Protein AF-0000000066631820 (afdb_homodimer)

Structure (mmCIF, N/CA/C/O backbone):
data_AF-0000000066631820-model_v1
#
loop_
_entity.id
_entity.type
_entity.pdbx_description
1 polymer 'Structure specific recognition protein 1'
#
loop_
_atom_site.group_PDB
_atom_site.id
_atom_site.type_symbol
_atom_site.label_atom_id
_atom_site.label_alt_id
_atom_site.label_comp_id
_atom_site.label_asym_id
_atom_site.label_entity_id
_atom_site.label_seq_id
_atom_site.pdbx_PDB_ins_code
_atom_site.Cartn_x
_atom_site.Cartn_y
_atom_site.Cartn_z
_atom_site.occupancy
_atom_site.B_iso_or_equiv
_atom_site.auth_seq_id
_atom_site.auth_comp_id
_atom_site.auth_asym_id
_atom_site.auth_atom_id
_atom_site.pdbx_PDB_model_num
ATOM 1 N N . MET A 1 1 ? -23.484 13.531 -14.422 1 24.12 1 MET A N 1
ATOM 2 C CA . MET A 1 1 ? -23.312 12.125 -14.797 1 24.12 1 MET A CA 1
ATOM 3 C C . MET A 1 1 ? -22.172 11.484 -14.008 1 24.12 1 MET A C 1
ATOM 5 O O . MET A 1 1 ? -21.016 11.859 -14.172 1 24.12 1 MET A O 1
ATOM 9 N N . GLU A 1 2 ? -22.234 11.383 -12.703 1 30.52 2 GLU A N 1
ATOM 10 C CA . GLU A 1 2 ? -21.344 11.117 -11.578 1 30.52 2 GLU A CA 1
ATOM 11 C C . GLU A 1 2 ? -20.656 9.758 -11.727 1 30.52 2 GLU A C 1
ATOM 13 O O . GLU A 1 2 ? -21.312 8.75 -11.984 1 30.52 2 GLU A O 1
ATOM 18 N N . LYS A 1 3 ? -19.578 9.797 -12.453 1 30.7 3 LYS A N 1
ATOM 19 C CA . LYS A 1 3 ? -18.812 8.648 -12.953 1 30.7 3 LYS A CA 1
ATOM 20 C C . LYS A 1 3 ? -18.781 7.527 -11.922 1 30.7 3 LYS A C 1
ATOM 22 O O . LYS A 1 3 ? -18.5 7.77 -10.742 1 30.7 3 LYS A O 1
ATOM 27 N N . ASP A 1 4 ? -19.625 6.586 -11.984 1 37.72 4 ASP A N 1
ATOM 28 C CA . ASP A 1 4 ? -19.781 5.305 -11.305 1 37.72 4 ASP A CA 1
ATOM 29 C C . ASP A 1 4 ? -18.422 4.641 -11.078 1 37.72 4 ASP A C 1
ATOM 31 O O . ASP A 1 4 ? -17.906 3.941 -11.953 1 37.72 4 ASP A O 1
ATOM 35 N N . LEU A 1 5 ? -17.531 5.316 -10.758 1 36.16 5 LEU A N 1
ATOM 36 C CA . LEU A 1 5 ? -16.25 4.641 -10.516 1 36.16 5 LEU A CA 1
ATOM 37 C C . LEU A 1 5 ? -16.453 3.426 -9.609 1 36.16 5 LEU A C 1
ATOM 39 O O . LEU A 1 5 ? -16.438 3.549 -8.383 1 36.16 5 LEU A O 1
ATOM 43 N N . CYS A 1 6 ? -17.609 2.67 -9.727 1 39.41 6 CYS A N 1
ATOM 44 C CA . CYS A 1 6 ? -17.719 1.411 -9 1 39.41 6 CYS A CA 1
ATOM 45 C C . CYS A 1 6 ? -16.469 0.571 -9.164 1 39.41 6 CYS A C 1
ATOM 47 O O . CYS A 1 6 ? -16.188 0.063 -10.258 1 39.41 6 CYS A O 1
ATOM 49 N N . VAL A 1 7 ? -15.391 1.065 -8.891 1 41 7 VAL A N 1
ATOM 50 C CA . VAL A 1 7 ? -14.258 0.145 -8.953 1 41 7 VAL A CA 1
ATOM 51 C C . VAL A 1 7 ? -14.602 -1.15 -8.227 1 41 7 VAL A C 1
ATOM 53 O O . VAL A 1 7 ? -14.953 -1.129 -7.043 1 41 7 VAL A O 1
ATOM 56 N N . LYS A 1 8 ? -15.25 -2.064 -8.703 1 46.09 8 LYS A N 1
ATOM 57 C CA . LYS A 1 8 ? -15.25 -3.449 -8.234 1 46.09 8 LYS A CA 1
ATOM 58 C C . LYS A 1 8 ? -13.906 -3.82 -7.617 1 46.09 8 LYS A C 1
ATOM 60 O O . LYS A 1 8 ? -13.023 -4.332 -8.312 1 46.09 8 LYS A O 1
ATOM 65 N N . GLY A 1 9 ? -13 -3.074 -7.02 1 49.62 9 GLY A N 1
ATOM 66 C CA . GLY A 1 9 ? -11.594 -3.193 -6.672 1 49.62 9 GLY A CA 1
ATOM 67 C C . GLY A 1 9 ? -11.328 -4.254 -5.617 1 49.62 9 GLY A C 1
ATOM 68 O O . GLY A 1 9 ? -11.469 -3.998 -4.422 1 49.62 9 GLY A O 1
ATOM 69 N N . TRP A 1 10 ? -11.609 -5.516 -5.977 1 61.69 10 TRP A N 1
ATOM 70 C CA . TRP A 1 10 ? -11.18 -6.57 -5.062 1 61.69 10 TRP A CA 1
ATOM 71 C C . TRP A 1 10 ? -9.68 -6.504 -4.816 1 61.69 10 TRP A C 1
ATOM 73 O O . TRP A 1 10 ? -8.922 -6.062 -5.688 1 61.69 10 TRP A O 1
ATOM 83 N N . ASN A 1 11 ? -9.18 -6.125 -3.672 1 72.75 11 ASN A N 1
ATOM 84 C CA . ASN A 1 11 ? -7.777 -6.098 -3.252 1 72.75 11 ASN A CA 1
ATOM 85 C C . ASN A 1 11 ? -7.039 -7.359 -3.684 1 72.75 11 ASN A C 1
ATOM 87 O O . ASN A 1 11 ? -6.168 -7.852 -2.963 1 72.75 11 ASN A O 1
ATOM 91 N N . TRP A 1 12 ? -7.543 -8.086 -4.836 1 81.88 12 TRP A N 1
ATOM 92 C CA . TRP A 1 12 ? -6.836 -9.234 -5.402 1 81.88 12 TRP A CA 1
ATOM 93 C C . TRP A 1 12 ? -6.41 -8.953 -6.84 1 81.88 12 TRP A C 1
ATOM 95 O O . TRP A 1 12 ? -7.164 -8.359 -7.613 1 81.88 12 TRP A O 1
ATOM 105 N N . GLY A 1 13 ? -5.098 -9.18 -7.086 1 87.06 13 GLY A N 1
ATOM 106 C CA . GLY A 1 13 ? -4.586 -8.945 -8.43 1 87.06 13 GLY A CA 1
ATOM 107 C C . GLY A 1 13 ? -3.223 -9.562 -8.664 1 87.06 13 GLY A C 1
ATOM 108 O O . GLY A 1 13 ? -2.896 -10.602 -8.086 1 87.06 13 GLY A O 1
ATOM 109 N N . THR A 1 14 ? -2.578 -8.969 -9.68 1 88.69 14 THR A N 1
ATOM 110 C CA . THR A 1 14 ? -1.253 -9.453 -10.055 1 88.69 14 THR A CA 1
ATOM 111 C C . THR A 1 14 ? -0.202 -8.367 -9.836 1 88.69 14 THR A C 1
ATOM 113 O O . THR A 1 14 ? -0.5 -7.176 -9.945 1 88.69 14 THR A O 1
ATOM 116 N N . VAL A 1 15 ? 0.971 -8.883 -9.414 1 90.69 15 VAL A N 1
ATOM 117 C CA . VAL A 1 15 ? 2.094 -7.957 -9.266 1 90.69 15 VAL A CA 1
ATOM 118 C C . VAL A 1 15 ? 3.066 -8.148 -10.43 1 90.69 15 VAL A C 1
ATOM 120 O O . VAL A 1 15 ? 3.426 -9.273 -10.773 1 90.69 15 VAL A O 1
ATOM 123 N N . LYS A 1 16 ? 3.354 -7.098 -11.008 1 90.56 16 LYS A N 1
ATOM 124 C CA . LYS A 1 16 ? 4.32 -7.09 -12.102 1 90.56 16 LYS A CA 1
ATOM 125 C C . LYS A 1 16 ? 5.52 -6.207 -11.773 1 90.56 16 LYS A C 1
ATOM 127 O O . LYS A 1 16 ? 5.367 -5.145 -11.172 1 90.56 16 LYS A O 1
ATOM 132 N N . PHE A 1 17 ? 6.605 -6.762 -12.211 1 90.06 17 PHE A N 1
ATOM 133 C CA . PHE A 1 17 ? 7.828 -5.988 -12.039 1 90.06 17 PHE A CA 1
ATOM 134 C C . PHE A 1 17 ? 8.398 -5.566 -13.391 1 90.06 17 PHE A C 1
ATOM 136 O O . PHE A 1 17 ? 8.539 -6.387 -14.297 1 90.06 17 PHE A O 1
ATOM 143 N N . GLY A 1 18 ? 8.555 -4.332 -13.539 1 86.19 18 GLY A N 1
ATOM 144 C CA . GLY A 1 18 ? 9.195 -3.783 -14.719 1 86.19 18 GLY A CA 1
ATOM 145 C C . GLY A 1 18 ? 10.281 -2.773 -14.391 1 86.19 18 GLY A C 1
ATOM 146 O O . GLY A 1 18 ? 9.984 -1.637 -14.023 1 86.19 18 GLY A O 1
ATOM 147 N N . GLY A 1 19 ? 11.555 -3.244 -14.656 1 81.81 19 GLY A N 1
ATOM 148 C CA . GLY A 1 19 ? 12.633 -2.346 -14.258 1 81.81 19 GLY A CA 1
ATOM 149 C C . GLY A 1 19 ? 12.648 -2.057 -12.773 1 81.81 19 GLY A C 1
ATOM 150 O O . GLY A 1 19 ? 12.688 -2.979 -11.953 1 81.81 19 GLY A O 1
ATOM 151 N N . GLN A 1 20 ? 12.531 -0.727 -12.438 1 83.06 20 GLN A N 1
ATOM 152 C CA . GLN A 1 20 ? 12.555 -0.299 -11.047 1 83.06 20 GLN A CA 1
ATOM 153 C C . GLN A 1 20 ? 11.148 0.049 -10.547 1 83.06 20 GLN A C 1
ATOM 155 O O . GLN A 1 20 ? 10.969 1.024 -9.82 1 83.06 20 GLN A O 1
ATOM 160 N N . LEU A 1 21 ? 10.148 -0.728 -11.148 1 84.62 21 LEU A N 1
ATOM 161 C CA . LEU A 1 21 ? 8.773 -0.403 -10.766 1 84.62 21 LEU A CA 1
ATOM 162 C C . LEU A 1 21 ? 7.996 -1.666 -10.422 1 84.62 21 LEU A C 1
ATOM 164 O O . LEU A 1 21 ? 8.07 -2.662 -11.148 1 84.62 21 LEU A O 1
ATOM 168 N N . LEU A 1 22 ? 7.367 -1.681 -9.305 1 89.12 22 LEU A N 1
ATOM 169 C CA . LEU A 1 22 ? 6.371 -2.684 -8.945 1 89.12 22 LEU A CA 1
ATOM 170 C C . LEU A 1 22 ? 4.965 -2.193 -9.281 1 89.12 22 LEU A C 1
ATOM 172 O O . LEU A 1 22 ? 4.578 -1.089 -8.883 1 89.12 22 LEU A O 1
ATOM 176 N N . SER A 1 23 ? 4.262 -2.949 -10.094 1 86.94 23 SER A N 1
ATOM 177 C CA . SER A 1 23 ? 2.883 -2.617 -10.438 1 86.94 23 SER A CA 1
ATOM 178 C C . SER A 1 23 ? 1.911 -3.664 -9.906 1 86.94 23 SER A C 1
ATOM 180 O O . SER A 1 23 ? 2.119 -4.863 -10.086 1 86.94 23 SER A O 1
ATOM 182 N N . PHE A 1 24 ? 0.958 -3.217 -9.109 1 86.25 24 PHE A N 1
ATOM 183 C CA . PHE A 1 24 ? -0.145 -4.074 -8.695 1 86.25 24 PHE A CA 1
ATOM 184 C C . PHE A 1 24 ? -1.347 -3.893 -9.617 1 86.25 24 PHE A C 1
ATOM 186 O O . PHE A 1 24 ? -1.959 -2.824 -9.641 1 86.25 24 PHE A O 1
ATOM 193 N N . ASP A 1 25 ? -1.663 -4.934 -10.305 1 85.12 25 ASP A N 1
ATOM 194 C CA . ASP A 1 25 ? -2.691 -4.855 -11.336 1 85.12 25 ASP A CA 1
ATOM 195 C C . ASP A 1 25 ? -3.949 -5.613 -10.914 1 85.12 25 ASP A C 1
ATOM 197 O O . ASP A 1 25 ? -3.863 -6.719 -10.383 1 85.12 25 ASP A O 1
ATOM 201 N N . ILE A 1 26 ? -5.043 -5.047 -11.062 1 78.56 26 ILE A N 1
ATOM 202 C CA . ILE A 1 26 ? -6.332 -5.723 -10.961 1 78.56 26 ILE A CA 1
ATOM 203 C C . ILE A 1 26 ? -6.953 -5.855 -12.352 1 78.56 26 ILE A C 1
ATOM 205 O O . ILE A 1 26 ? -7.355 -4.859 -12.953 1 78.56 26 ILE A O 1
ATOM 209 N N . GLY A 1 27 ? -6.961 -7.129 -12.742 1 78.88 27 GLY A N 1
ATOM 210 C CA . GLY A 1 27 ? -7.25 -7.344 -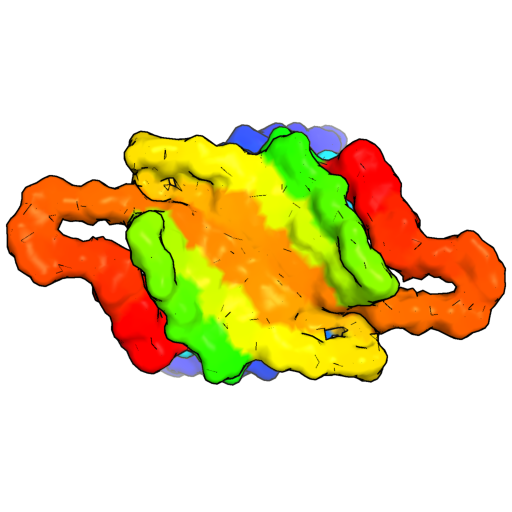14.156 1 78.88 27 GLY A CA 1
ATOM 211 C C . GLY A 1 27 ? -6.137 -6.871 -15.07 1 78.88 27 GLY A C 1
ATOM 212 O O . GLY A 1 27 ? -4.996 -7.332 -14.961 1 78.88 27 GLY A O 1
ATOM 213 N N . ASP A 1 28 ? -6.344 -5.973 -15.969 1 77.06 28 ASP A N 1
ATOM 214 C CA . ASP A 1 28 ? -5.336 -5.445 -16.891 1 77.06 28 ASP A CA 1
ATOM 215 C C . ASP A 1 28 ? -5.023 -3.982 -16.578 1 77.06 28 ASP A C 1
ATOM 217 O O . ASP A 1 28 ? -4.43 -3.283 -17.406 1 77.06 28 ASP A O 1
ATOM 221 N N . GLN A 1 29 ? -5.5 -3.584 -15.383 1 74.56 29 GLN A N 1
ATOM 222 C CA . GLN A 1 29 ? -5.312 -2.172 -15.07 1 74.56 29 GLN A CA 1
ATOM 223 C C . GLN A 1 29 ? -4.465 -1.997 -13.812 1 74.56 29 GLN A C 1
ATOM 225 O O . GLN A 1 29 ? -4.75 -2.602 -12.773 1 74.56 29 GLN A O 1
ATOM 230 N N . PRO A 1 30 ? -3.396 -1.281 -13.945 1 75.38 30 PRO A N 1
ATOM 231 C CA . PRO A 1 30 ? -2.598 -0.975 -12.758 1 75.38 30 PRO A CA 1
ATOM 232 C C . PRO A 1 30 ? -3.361 -0.138 -11.734 1 75.38 30 PRO A C 1
ATOM 234 O O . PRO A 1 30 ? -3.953 0.886 -12.086 1 75.38 30 PRO A O 1
ATOM 237 N N . VAL A 1 31 ? -3.43 -0.677 -10.5 1 73.31 31 VAL A N 1
ATOM 238 C CA . VAL A 1 31 ? -4.121 0.034 -9.43 1 73.31 31 VAL A CA 1
ATOM 239 C C . VAL A 1 31 ? -3.127 0.909 -8.664 1 73.31 31 VAL A C 1
ATOM 241 O O . VAL A 1 31 ? -3.463 2.021 -8.25 1 73.31 31 VAL A O 1
ATOM 244 N N . PHE A 1 32 ? -1.859 0.424 -8.484 1 76.62 32 PHE A N 1
ATOM 245 C CA . PHE A 1 32 ? -0.823 1.289 -7.938 1 76.62 32 PHE A CA 1
ATOM 246 C C . PHE A 1 32 ? 0.561 0.821 -8.375 1 76.62 32 PHE A C 1
ATOM 248 O O . PHE A 1 32 ? 0.746 -0.347 -8.719 1 76.62 32 PHE A O 1
ATOM 255 N N . GLU A 1 33 ? 1.454 1.741 -8.406 1 82 33 GLU A N 1
ATOM 256 C CA . GLU A 1 33 ? 2.848 1.531 -8.789 1 82 33 GLU A CA 1
ATOM 257 C C . GLU A 1 33 ? 3.799 2.088 -7.734 1 82 33 GLU A C 1
ATOM 259 O O . GLU A 1 33 ? 3.559 3.162 -7.18 1 82 33 GLU A O 1
ATOM 264 N N . ILE A 1 34 ? 4.805 1.271 -7.465 1 82.44 34 ILE A N 1
ATOM 265 C CA . ILE A 1 34 ? 5.785 1.634 -6.449 1 82.44 34 ILE A CA 1
ATOM 266 C C . ILE A 1 34 ? 7.191 1.535 -7.027 1 82.44 34 ILE A C 1
ATOM 268 O O . ILE A 1 34 ? 7.637 0.453 -7.422 1 82.44 34 ILE A O 1
ATOM 272 N N . PRO A 1 35 ? 7.832 2.639 -7.055 1 83.38 35 PRO A N 1
ATOM 273 C CA . PRO A 1 35 ? 9.25 2.523 -7.41 1 83.38 35 PRO A CA 1
ATOM 274 C C . PRO A 1 35 ? 10.039 1.675 -6.418 1 83.38 35 PRO A C 1
ATOM 276 O O . PRO A 1 35 ? 9.992 1.929 -5.211 1 83.38 35 PRO A O 1
ATOM 279 N N . LEU A 1 36 ? 10.789 0.744 -6.902 1 87.69 36 LEU A N 1
ATOM 280 C CA . LEU A 1 36 ? 11.531 -0.177 -6.043 1 87.69 36 LEU A CA 1
ATOM 281 C C . LEU A 1 36 ? 12.68 0.539 -5.34 1 87.69 36 LEU A C 1
ATOM 283 O O . LEU A 1 36 ? 13.141 0.093 -4.289 1 87.69 36 LEU A O 1
ATOM 287 N N . SER A 1 37 ? 13.031 1.662 -5.895 1 86.62 37 SER A N 1
ATOM 288 C CA . SER A 1 37 ? 14.094 2.453 -5.281 1 86.62 37 SER A CA 1
ATOM 289 C C . SER A 1 37 ? 13.648 3.041 -3.945 1 86.62 37 SER A C 1
ATOM 291 O O . SER A 1 37 ? 14.477 3.441 -3.127 1 86.62 37 SER A O 1
ATOM 293 N N . ASN A 1 38 ? 12.344 3.131 -3.773 1 84.06 38 ASN A N 1
ATOM 294 C CA . ASN A 1 38 ? 11.812 3.689 -2.537 1 84.06 38 ASN A CA 1
ATOM 295 C C . ASN A 1 38 ? 11.719 2.635 -1.438 1 84.06 38 ASN A C 1
ATOM 297 O O . ASN A 1 38 ? 11.453 2.959 -0.279 1 84.06 38 ASN A O 1
ATOM 301 N N . VAL A 1 39 ? 11.914 1.406 -1.83 1 89.06 39 VAL A N 1
ATOM 302 C CA . VAL A 1 39 ? 11.812 0.326 -0.855 1 89.06 39 VAL A CA 1
ATOM 303 C C . VAL A 1 39 ? 13.102 0.232 -0.042 1 89.06 39 VAL A C 1
ATOM 305 O O . VAL A 1 39 ? 14.164 -0.039 -0.593 1 89.06 39 VAL A O 1
ATOM 308 N N . SER A 1 40 ? 13.016 0.521 1.207 1 90.19 40 SER A N 1
ATOM 309 C CA . SER A 1 40 ? 14.18 0.447 2.086 1 90.19 40 SER A CA 1
ATOM 310 C C . SER A 1 40 ? 14.492 -0.996 2.465 1 90.19 40 SER A C 1
ATOM 312 O O . SER A 1 40 ? 15.664 -1.379 2.553 1 90.19 40 SER A O 1
ATOM 314 N N . GLN A 1 41 ? 13.43 -1.681 2.811 1 92.81 41 GLN A N 1
ATOM 315 C CA . GLN A 1 41 ? 13.562 -3.068 3.24 1 92.81 41 GLN A CA 1
ATOM 316 C C . GLN A 1 41 ? 12.398 -3.916 2.746 1 92.81 41 GLN A C 1
ATOM 318 O O . GLN A 1 41 ? 11.258 -3.445 2.699 1 92.81 41 GLN A O 1
ATOM 323 N N . CYS A 1 42 ? 12.742 -5.207 2.422 1 94.56 42 CYS A N 1
ATOM 324 C CA . CYS A 1 42 ? 11.727 -6.184 2.041 1 94.56 42 CYS A CA 1
ATOM 325 C C . CYS A 1 42 ? 11.812 -7.43 2.918 1 94.56 42 CYS A C 1
ATOM 327 O O . CYS A 1 42 ? 12.82 -8.133 2.902 1 94.56 42 CYS A O 1
ATOM 329 N N . THR A 1 43 ? 10.75 -7.688 3.645 1 96.31 43 THR A N 1
ATOM 330 C CA . THR A 1 43 ? 10.719 -8.859 4.516 1 96.31 43 THR A CA 1
ATOM 331 C C . THR A 1 43 ? 9.656 -9.852 4.039 1 96.31 43 THR A C 1
ATOM 333 O O . THR A 1 43 ? 8.656 -9.461 3.434 1 96.31 43 THR A O 1
ATOM 336 N N . THR A 1 44 ? 9.969 -11.172 4.312 1 96.38 44 THR A N 1
ATOM 337 C CA . THR A 1 44 ? 9.031 -12.195 3.859 1 96.38 44 THR A CA 1
ATOM 338 C C . THR A 1 44 ? 8.586 -13.078 5.023 1 96.38 44 THR A C 1
ATOM 340 O O . THR A 1 44 ? 9.297 -13.203 6.023 1 96.38 44 THR A O 1
ATOM 343 N N . GLY A 1 45 ? 7.32 -13.531 5.023 1 93.88 45 GLY A N 1
ATOM 344 C CA . GLY A 1 45 ? 6.746 -14.547 5.891 1 93.88 45 GLY A CA 1
ATOM 345 C C . GLY A 1 45 ? 6.262 -15.773 5.141 1 93.88 45 GLY A C 1
ATOM 346 O O . GLY A 1 45 ? 6.551 -15.93 3.953 1 93.88 45 GLY A O 1
ATOM 347 N N . LYS A 1 46 ? 5.52 -16.797 5.82 1 89.75 46 LYS A N 1
ATOM 348 C CA . LYS A 1 46 ? 5.109 -18.062 5.199 1 89.75 46 LYS A CA 1
ATOM 349 C C . LYS A 1 46 ? 4.305 -17.797 3.93 1 89.75 46 LYS A C 1
ATOM 351 O O . LYS A 1 46 ? 4.543 -18.438 2.9 1 89.75 46 LYS A O 1
ATOM 356 N N . ASN A 1 47 ? 3.605 -16.703 3.742 1 94.25 47 ASN A N 1
ATOM 357 C CA . ASN A 1 47 ? 2.82 -16.391 2.555 1 94.25 47 ASN A CA 1
ATOM 358 C C . ASN A 1 47 ? 2.605 -14.875 2.416 1 94.25 47 ASN A C 1
ATOM 360 O O . ASN A 1 47 ? 1.547 -14.438 1.961 1 94.25 47 ASN A O 1
ATOM 364 N N . GLU A 1 48 ? 3.654 -14.156 2.814 1 95.5 48 GLU A N 1
ATOM 365 C CA . GLU A 1 48 ? 3.467 -12.711 2.762 1 95.5 48 GLU A CA 1
ATOM 366 C C . GLU A 1 48 ? 4.773 -11.992 2.432 1 95.5 48 GLU A C 1
ATOM 368 O O . GLU A 1 48 ? 5.859 -12.508 2.723 1 95.5 48 GLU A O 1
ATOM 373 N N . VAL A 1 49 ? 4.66 -10.961 1.776 1 95.94 49 VAL A N 1
ATOM 374 C CA . VAL A 1 49 ? 5.77 -10.055 1.486 1 95.94 49 VAL A CA 1
ATOM 375 C C . VAL A 1 49 ? 5.469 -8.672 2.057 1 95.94 49 VAL A C 1
ATOM 377 O O . VAL A 1 49 ? 4.387 -8.125 1.833 1 95.94 49 VAL A O 1
ATOM 380 N N . THR A 1 50 ? 6.414 -8.133 2.84 1 95.5 50 THR A N 1
ATOM 381 C CA . THR A 1 50 ? 6.254 -6.805 3.422 1 95.5 50 THR A CA 1
ATOM 382 C C . THR A 1 50 ? 7.293 -5.84 2.859 1 95.5 50 THR A C 1
ATOM 384 O O . THR A 1 50 ? 8.5 -6.062 3.002 1 95.5 50 THR A O 1
ATOM 387 N N . LEU A 1 51 ? 6.785 -4.82 2.197 1 94.44 51 LEU A N 1
ATOM 388 C CA . LEU A 1 51 ? 7.641 -3.738 1.72 1 94.44 51 LEU A CA 1
ATOM 389 C C . LEU A 1 51 ? 7.68 -2.59 2.723 1 94.44 51 LEU A C 1
ATOM 391 O O . LEU A 1 51 ? 6.633 -2.092 3.141 1 94.44 51 LEU A O 1
ATOM 395 N N . GLU A 1 52 ? 8.828 -2.232 3.092 1 93.44 52 GLU A N 1
ATOM 396 C CA . GLU A 1 52 ? 8.992 -1.149 4.055 1 93.44 52 GLU A CA 1
ATOM 397 C C . GLU A 1 52 ? 9.68 0.056 3.42 1 93.44 52 GLU A C 1
ATOM 399 O O . GLU A 1 52 ? 10.656 -0.097 2.676 1 93.44 52 GLU A O 1
ATOM 404 N N . PHE A 1 53 ? 9.102 1.248 3.682 1 89.44 53 PHE A N 1
ATOM 405 C CA . PHE A 1 53 ? 9.633 2.508 3.172 1 89.44 53 PHE A CA 1
ATOM 406 C C . PHE A 1 53 ? 10.102 3.4 4.312 1 89.44 53 PHE A C 1
ATOM 408 O O . PHE A 1 53 ? 9.617 3.279 5.441 1 89.44 53 PHE A O 1
ATOM 415 N N . HIS A 1 54 ? 10.922 4.234 4.004 1 83.5 54 HIS A N 1
ATOM 416 C CA . HIS A 1 54 ? 11.391 5.16 5.027 1 83.5 54 HIS A CA 1
ATOM 417 C C . HIS A 1 54 ? 10.32 6.188 5.375 1 83.5 54 HIS A C 1
ATOM 419 O O . HIS A 1 54 ? 9.656 6.727 4.484 1 83.5 54 HIS A O 1
ATOM 425 N N . GLN A 1 55 ? 10.188 6.238 6.641 1 84.38 55 GLN A N 1
ATOM 426 C CA . GLN A 1 55 ? 9.297 7.285 7.113 1 84.38 55 GLN A CA 1
ATOM 427 C C . GLN A 1 55 ? 9.945 8.664 6.996 1 84.38 55 GLN A C 1
ATOM 429 O O . GLN A 1 55 ? 11.156 8.797 7.188 1 84.38 55 GLN A O 1
ATOM 434 N N . ASN A 1 56 ? 9.141 9.617 6.609 1 80.56 56 ASN A N 1
ATOM 435 C CA . ASN A 1 56 ? 9.602 11 6.574 1 80.56 56 ASN A CA 1
ATOM 436 C C . ASN A 1 56 ? 8.773 11.891 7.488 1 80.56 56 ASN A C 1
ATOM 438 O O . ASN A 1 56 ? 7.598 12.141 7.219 1 80.56 56 ASN A O 1
ATOM 442 N N . ASP A 1 57 ? 9.391 12.406 8.555 1 80.38 57 ASP A N 1
ATOM 443 C CA . ASP A 1 57 ? 8.68 13.211 9.547 1 80.38 57 ASP A CA 1
ATOM 444 C C . ASP A 1 57 ? 8.289 14.57 8.969 1 80.38 57 ASP A C 1
ATOM 446 O O . ASP A 1 57 ? 7.445 15.266 9.539 1 80.38 57 ASP A O 1
ATOM 450 N N . ASP A 1 58 ? 8.859 14.883 7.844 1 81.44 58 ASP A N 1
ATOM 451 C CA . ASP A 1 58 ? 8.578 16.188 7.25 1 81.44 58 ASP A CA 1
ATOM 452 C C . ASP A 1 58 ? 7.461 16.094 6.215 1 81.44 58 ASP A C 1
ATOM 454 O O . ASP A 1 58 ? 6.996 17.109 5.703 1 81.44 58 ASP A O 1
ATOM 458 N N . ALA A 1 59 ? 7.047 14.906 5.988 1 81.12 59 ALA A N 1
ATOM 459 C CA . ALA A 1 59 ? 6.012 14.68 4.98 1 81.12 59 ALA A CA 1
ATOM 460 C C . ALA A 1 59 ? 4.617 14.82 5.59 1 81.12 59 ALA A C 1
ATOM 462 O O . ALA A 1 59 ? 4.43 14.602 6.789 1 81.12 59 ALA A O 1
ATOM 463 N N . GLU A 1 60 ? 3.65 15.25 4.801 1 86.5 60 GLU A N 1
ATOM 464 C CA . GLU A 1 60 ? 2.262 15.242 5.254 1 86.5 60 GLU A CA 1
ATOM 465 C C . GLU A 1 60 ? 1.79 13.828 5.57 1 86.5 60 GLU A C 1
ATOM 467 O O . GLU A 1 60 ? 1.187 13.586 6.617 1 86.5 60 GLU A O 1
ATOM 472 N N . VAL A 1 61 ? 2.059 12.914 4.707 1 89.25 61 VAL A N 1
ATOM 473 C CA . VAL A 1 61 ? 1.798 11.484 4.871 1 89.25 61 VAL A CA 1
ATOM 474 C C . VAL A 1 61 ? 2.92 10.68 4.227 1 89.25 61 VAL A C 1
ATOM 476 O O . VAL A 1 61 ? 3.359 10.992 3.117 1 89.25 61 VAL A O 1
ATOM 479 N N . SER A 1 62 ? 3.445 9.734 4.941 1 89.19 62 SER A N 1
ATOM 480 C CA . SER A 1 62 ? 4.461 8.844 4.398 1 89.19 62 SER A CA 1
ATOM 481 C C . SER A 1 62 ? 3.945 7.406 4.312 1 89.19 62 SER A C 1
ATOM 483 O O . SER A 1 62 ? 3.354 6.895 5.266 1 89.19 62 SER A O 1
ATOM 485 N N . LEU A 1 63 ? 4.125 6.871 3.164 1 88.75 63 LEU A N 1
ATOM 486 C CA . LEU A 1 63 ? 3.898 5.434 3.082 1 88.75 63 LEU A CA 1
ATOM 487 C C . LEU A 1 63 ? 4.957 4.672 3.871 1 88.75 63 LEU A C 1
ATOM 489 O O . LEU A 1 63 ? 6.156 4.836 3.631 1 88.75 63 LEU A O 1
ATOM 493 N N . MET A 1 64 ? 4.539 3.873 4.801 1 90.94 64 MET A N 1
ATOM 494 C CA . MET A 1 64 ? 5.492 3.176 5.66 1 90.94 64 MET A CA 1
ATOM 495 C C . MET A 1 64 ? 5.625 1.714 5.246 1 90.94 64 MET A C 1
ATOM 497 O O . MET A 1 64 ? 6.715 1.142 5.32 1 90.94 64 MET A O 1
ATOM 501 N N . GLU A 1 65 ? 4.527 1.125 4.973 1 93.75 65 GLU A N 1
ATOM 502 C CA . GLU A 1 65 ? 4.574 -0.314 4.734 1 93.75 65 GLU A CA 1
ATOM 503 C C . GLU A 1 65 ? 3.449 -0.758 3.807 1 93.75 65 GLU A C 1
ATOM 505 O O . GLU A 1 65 ? 2.346 -0.21 3.855 1 93.75 65 GLU A O 1
ATOM 510 N N . VAL A 1 66 ? 3.707 -1.743 2.951 1 92.38 66 VAL A N 1
ATOM 511 C CA . VAL A 1 66 ? 2.727 -2.475 2.154 1 92.38 66 VAL A CA 1
ATOM 512 C C . VAL A 1 66 ? 2.943 -3.977 2.32 1 92.38 66 VAL A C 1
ATOM 514 O O . VAL A 1 66 ? 4.07 -4.465 2.201 1 92.38 66 VAL A O 1
ATOM 517 N N . ARG A 1 67 ? 1.861 -4.672 2.588 1 94 67 ARG A N 1
ATOM 518 C CA . ARG A 1 67 ? 1.964 -6.117 2.768 1 94 67 ARG A CA 1
ATOM 519 C C . ARG A 1 67 ? 1.077 -6.855 1.771 1 94 67 ARG A C 1
ATOM 521 O O . ARG A 1 67 ? -0.093 -6.508 1.596 1 94 67 ARG A O 1
ATOM 528 N N . PHE A 1 68 ? 1.677 -7.852 1.182 1 94.31 68 PHE A N 1
ATOM 529 C CA . PHE A 1 68 ? 0.963 -8.695 0.229 1 94.31 68 PHE A CA 1
ATOM 530 C C . PHE A 1 68 ? 0.883 -10.133 0.73 1 94.31 68 PHE A C 1
ATOM 532 O O . PHE A 1 68 ? 1.848 -10.648 1.295 1 94.31 68 PHE A O 1
ATOM 539 N N . TYR A 1 69 ? -0.265 -10.648 0.44 1 93.62 69 TYR A N 1
ATOM 540 C CA . TYR A 1 69 ? -0.394 -12.094 0.58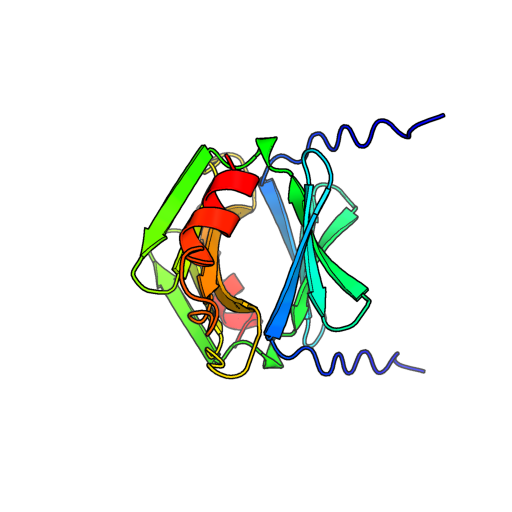4 1 93.62 69 TYR A CA 1
ATOM 541 C C . TYR A 1 69 ? -0.167 -12.797 -0.749 1 93.62 69 TYR A C 1
ATOM 543 O O . TYR A 1 69 ? -0.803 -12.461 -1.751 1 93.62 69 TYR A O 1
ATOM 551 N N . VAL A 1 70 ? 0.797 -13.703 -0.679 1 93.94 70 VAL A N 1
ATOM 552 C CA . VAL A 1 70 ? 1.128 -14.5 -1.856 1 93.94 70 VAL A CA 1
ATOM 553 C C . VAL A 1 70 ? 0.888 -15.977 -1.565 1 93.94 70 VAL A C 1
ATOM 555 O O . VAL A 1 70 ? 1.654 -16.609 -0.83 1 93.94 70 VAL A O 1
ATOM 558 N N . PRO A 1 71 ? -0.122 -16.453 -2.129 1 91.56 71 PRO A N 1
ATOM 559 C CA . PRO A 1 71 ? -0.428 -17.875 -1.865 1 91.56 71 PRO A CA 1
ATOM 560 C C . PRO A 1 71 ? 0.649 -18.812 -2.391 1 91.56 71 PRO A C 1
ATOM 562 O O . PRO A 1 71 ? 1.351 -18.484 -3.35 1 91.56 71 PRO A O 1
ATOM 565 N N . PRO A 1 72 ? 0.793 -19.891 -1.751 1 89 72 PRO A N 1
ATOM 566 C CA . PRO A 1 72 ? 1.761 -20.875 -2.232 1 89 72 PRO A CA 1
ATOM 567 C C . PRO A 1 72 ? 1.392 -21.438 -3.6 1 89 72 PRO A C 1
ATOM 569 O O . PRO A 1 72 ? 0.213 -21.469 -3.967 1 89 72 PRO A O 1
ATOM 572 N N . THR A 1 73 ? 2.461 -21.641 -4.426 1 84.94 73 THR A N 1
ATOM 573 C CA . THR A 1 73 ? 2.205 -22.219 -5.738 1 84.94 73 THR A CA 1
ATOM 574 C C . THR A 1 73 ? 2.258 -23.734 -5.68 1 84.94 73 THR A C 1
ATOM 576 O O . THR A 1 73 ? 2.803 -24.312 -4.734 1 84.94 73 THR A O 1
ATOM 579 N N . GLN A 1 74 ? 1.457 -24.328 -6.645 1 79.38 74 GLN A N 1
ATOM 580 C CA . GLN A 1 74 ? 1.489 -25.781 -6.762 1 79.38 74 GLN A CA 1
ATOM 581 C C . GLN A 1 74 ? 2.82 -26.25 -7.336 1 79.38 74 GLN A C 1
ATOM 583 O O . GLN A 1 74 ? 3.186 -27.422 -7.18 1 79.38 74 GLN A O 1
ATOM 588 N N . GLU A 1 75 ? 3.477 -25.391 -8.062 1 72.5 75 GLU A N 1
ATOM 589 C CA . GLU A 1 75 ? 4.723 -25.766 -8.727 1 72.5 75 GLU A CA 1
ATOM 590 C C . GLU A 1 75 ? 5.832 -26.016 -7.715 1 72.5 75 GLU A C 1
ATOM 592 O O . GLU A 1 75 ? 5.984 -25.266 -6.746 1 72.5 75 GLU A O 1
ATOM 597 N N . ASP A 1 76 ? 6.375 -27.219 -7.734 1 73.94 76 ASP A N 1
ATOM 598 C CA . ASP A 1 76 ? 7.465 -27.672 -6.883 1 73.94 76 ASP A CA 1
ATOM 599 C C . ASP A 1 76 ? 8.742 -26.875 -7.141 1 73.94 76 ASP A C 1
ATOM 601 O O . ASP A 1 76 ? 9.156 -26.703 -8.289 1 73.94 76 ASP A O 1
ATOM 605 N N . GLY A 1 77 ? 9.273 -25.953 -6.219 1 81.69 77 GLY A N 1
ATOM 606 C CA . GLY A 1 77 ? 10.625 -25.422 -6.305 1 81.69 77 GLY A CA 1
ATOM 607 C C . GLY A 1 77 ? 10.711 -23.938 -6.043 1 81.69 77 GLY A C 1
ATOM 608 O O . GLY A 1 77 ? 11.648 -23.453 -5.402 1 81.69 77 GLY A O 1
ATOM 609 N N . VAL A 1 78 ? 9.789 -23.266 -6.867 1 84.25 78 VAL A N 1
ATOM 610 C CA . VAL A 1 78 ? 9.992 -21.828 -6.656 1 84.25 78 VAL A CA 1
ATOM 611 C C . VAL A 1 78 ? 9 -21.312 -5.613 1 84.25 78 VAL A C 1
ATOM 613 O O . VAL A 1 78 ? 7.793 -21.547 -5.73 1 84.25 78 VAL A O 1
ATOM 616 N N . ASP A 1 79 ? 9.445 -20.859 -4.465 1 92.88 79 ASP A N 1
ATOM 617 C CA . ASP A 1 79 ? 8.625 -20.172 -3.471 1 92.88 79 ASP A CA 1
ATOM 618 C C . ASP A 1 79 ? 8.18 -18.812 -3.98 1 92.88 79 ASP A C 1
ATOM 620 O O . ASP A 1 79 ? 9 -17.906 -4.172 1 92.88 79 ASP A O 1
ATOM 624 N N . PRO A 1 80 ? 6.922 -18.734 -4.309 1 93.31 80 PRO A N 1
ATOM 625 C CA . PRO A 1 80 ? 6.445 -17.469 -4.879 1 93.31 80 PRO A CA 1
ATOM 626 C C . PRO A 1 80 ? 6.812 -16.266 -4.027 1 93.31 80 PRO A C 1
ATOM 628 O O . PRO A 1 80 ? 7.059 -15.172 -4.559 1 93.31 80 PRO A O 1
ATOM 631 N N . VAL A 1 81 ? 6.875 -16.359 -2.691 1 94.75 81 VAL A N 1
ATOM 632 C CA . VAL A 1 81 ? 7.234 -15.281 -1.778 1 94.75 81 VAL A CA 1
ATOM 633 C C . VAL A 1 81 ? 8.688 -14.875 -2.008 1 94.75 81 VAL A C 1
ATOM 635 O O . VAL A 1 81 ? 9 -13.688 -2.1 1 94.75 81 VAL A O 1
ATOM 638 N N . GLU A 1 82 ? 9.523 -15.852 -2.152 1 93.44 82 GLU A N 1
ATOM 639 C CA . GLU A 1 82 ? 10.938 -15.586 -2.393 1 93.44 82 GLU A CA 1
ATOM 640 C C . GLU A 1 82 ? 11.156 -14.961 -3.77 1 93.44 82 GLU A C 1
ATOM 642 O O . GLU A 1 82 ? 11.961 -14.047 -3.92 1 93.44 82 GLU A O 1
ATOM 647 N N . ALA A 1 83 ? 10.484 -15.516 -4.777 1 92.62 83 ALA A N 1
ATOM 648 C CA . ALA A 1 83 ? 10.586 -14.953 -6.125 1 92.62 83 ALA A CA 1
ATOM 649 C C . ALA A 1 83 ? 10.148 -13.492 -6.145 1 92.62 83 ALA A C 1
ATOM 651 O O . ALA A 1 83 ? 10.773 -12.664 -6.809 1 92.62 83 ALA A O 1
ATOM 652 N N . PHE A 1 84 ? 9.078 -13.211 -5.453 1 93.62 84 PHE A N 1
ATOM 653 C CA . PHE A 1 84 ? 8.594 -11.844 -5.32 1 93.62 84 PHE A CA 1
ATOM 654 C C . PHE A 1 84 ? 9.656 -10.945 -4.695 1 93.62 84 PHE A C 1
ATOM 656 O O . PHE A 1 84 ? 9.984 -9.891 -5.238 1 93.62 84 PHE A O 1
ATOM 663 N N . ALA A 1 85 ? 10.203 -11.406 -3.561 1 94.19 85 ALA A N 1
ATOM 664 C CA . ALA A 1 85 ? 11.18 -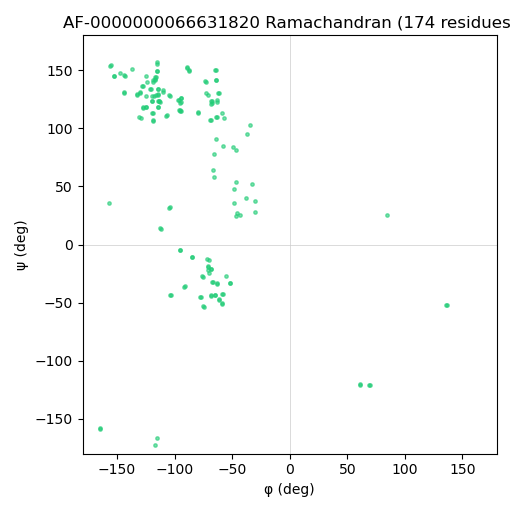10.617 -2.812 1 94.19 85 ALA A CA 1
ATOM 665 C C . ALA A 1 85 ? 12.438 -10.375 -3.639 1 94.19 85 ALA A C 1
ATOM 667 O O . ALA A 1 85 ? 13.047 -9.305 -3.557 1 94.19 85 ALA A O 1
ATOM 668 N N . GLN A 1 86 ? 12.797 -11.375 -4.473 1 92.5 86 GLN A N 1
ATOM 669 C CA . GLN A 1 86 ? 13.984 -11.266 -5.305 1 92.5 86 GLN A CA 1
ATOM 670 C C . GLN A 1 86 ? 13.82 -10.172 -6.359 1 92.5 86 GLN A C 1
ATOM 672 O O . GLN A 1 86 ? 14.789 -9.508 -6.73 1 92.5 86 GLN A O 1
ATOM 677 N N . ASN A 1 87 ? 12.555 -10.031 -6.785 1 92.44 87 ASN A N 1
ATOM 678 C CA . ASN A 1 87 ? 12.289 -9 -7.785 1 92.44 87 ASN A CA 1
ATOM 679 C C . ASN A 1 87 ? 12.281 -7.609 -7.168 1 92.44 87 ASN A C 1
ATOM 681 O O . ASN A 1 87 ? 12.414 -6.609 -7.879 1 92.44 87 ASN A O 1
ATOM 685 N N . VAL A 1 88 ? 11.969 -7.484 -5.895 1 91.38 88 VAL A N 1
ATOM 686 C CA . VAL A 1 88 ? 11.938 -6.195 -5.211 1 91.38 88 VAL A CA 1
ATOM 687 C C . VAL A 1 88 ? 13.367 -5.73 -4.926 1 91.38 88 VAL A C 1
ATOM 689 O O . VAL A 1 88 ? 13.695 -4.555 -5.105 1 91.38 88 VAL A O 1
ATOM 692 N N . LEU A 1 89 ? 14.203 -6.512 -4.309 1 80.62 89 LEU A N 1
ATOM 693 C CA . LEU A 1 89 ? 15.57 -6.172 -3.93 1 80.62 89 LEU A CA 1
ATOM 694 C C . LEU A 1 89 ? 16.562 -6.598 -5.012 1 80.62 89 LEU A C 1
ATOM 696 O O . LEU A 1 89 ? 16.438 -7.688 -5.574 1 80.62 89 LEU A O 1
ATOM 700 N N . MET B 1 1 ? 13.047 6.223 -27.453 1 23.05 1 MET B N 1
ATOM 701 C CA . MET B 1 1 ? 13.125 7.328 -26.5 1 23.05 1 MET B CA 1
ATOM 702 C C . MET B 1 1 ? 12.523 6.934 -25.156 1 23.05 1 MET B C 1
ATOM 704 O O . MET B 1 1 ? 11.328 6.664 -25.062 1 23.05 1 MET B O 1
ATOM 708 N N . GLU B 1 2 ? 13.047 6.016 -24.391 1 27.38 2 GLU B N 1
ATOM 709 C CA . GLU B 1 2 ? 12.648 5.203 -23.234 1 27.38 2 GLU B CA 1
ATOM 710 C C . GLU B 1 2 ? 12.422 6.07 -22 1 27.38 2 GLU B C 1
ATOM 712 O O . GLU B 1 2 ? 13.297 6.848 -21.609 1 27.38 2 GLU B O 1
ATOM 717 N N . LYS B 1 3 ? 11.281 6.691 -22.016 1 31.16 3 LYS B N 1
ATOM 718 C CA . LYS B 1 3 ? 10.883 7.711 -21.047 1 31.16 3 LYS B CA 1
ATOM 719 C C . LYS B 1 3 ? 11.445 7.402 -19.656 1 31.16 3 LYS B C 1
ATOM 721 O O . LYS B 1 3 ? 11.461 6.246 -19.234 1 31.16 3 LYS B O 1
ATOM 726 N N . ASP B 1 4 ? 12.469 8.055 -19.219 1 36.06 4 ASP B N 1
ATOM 727 C CA . ASP B 1 4 ? 13.109 8.219 -17.922 1 36.06 4 ASP B CA 1
ATOM 728 C C . ASP B 1 4 ? 12.086 8.164 -16.797 1 36.06 4 ASP B C 1
ATOM 730 O O . ASP B 1 4 ? 11.375 9.141 -16.547 1 36.06 4 ASP B O 1
ATOM 734 N N . LEU B 1 5 ? 11.375 7.262 -16.766 1 36.53 5 LEU B N 1
ATOM 735 C CA . LEU B 1 5 ? 10.438 7.125 -15.664 1 36.53 5 LEU B CA 1
ATOM 736 C C . LEU B 1 5 ? 11.133 7.383 -14.328 1 36.53 5 LEU B C 1
ATOM 738 O O . LEU B 1 5 ? 11.531 6.441 -13.641 1 36.53 5 LEU B O 1
ATOM 742 N N . CYS B 1 6 ? 12.25 8.211 -14.305 1 39.44 6 CYS B N 1
ATOM 743 C CA . CYS B 1 6 ? 12.859 8.578 -13.031 1 39.44 6 CYS B CA 1
ATOM 744 C C . CYS B 1 6 ? 11.805 9.055 -12.039 1 39.44 6 CYS B C 1
ATOM 746 O O . CYS B 1 6 ? 11.289 10.164 -12.172 1 39.44 6 CYS B O 1
ATOM 748 N N . VAL B 1 7 ? 10.781 8.383 -11.898 1 40.72 7 VAL B N 1
ATOM 749 C CA . VAL B 1 7 ? 9.883 8.93 -10.891 1 40.72 7 VAL B CA 1
ATOM 750 C C . VAL B 1 7 ? 10.656 9.227 -9.609 1 40.72 7 VAL B C 1
ATOM 752 O O . VAL B 1 7 ? 11.336 8.352 -9.07 1 40.72 7 VAL B O 1
ATOM 755 N N . LYS B 1 8 ? 11.273 10.25 -9.43 1 46.12 8 LYS B N 1
ATOM 756 C CA . LYS B 1 8 ? 11.688 10.742 -8.117 1 46.12 8 LYS B CA 1
ATOM 757 C C . LYS B 1 8 ? 10.711 10.305 -7.031 1 46.12 8 LYS B C 1
ATOM 759 O O . LYS B 1 8 ? 9.695 10.961 -6.797 1 46.12 8 LYS B O 1
ATOM 764 N N . GLY B 1 9 ? 10.062 9.172 -6.891 1 49.66 9 GLY B N 1
ATOM 765 C CA . GLY B 1 9 ? 8.93 8.656 -6.137 1 49.66 9 GLY B CA 1
ATOM 766 C C . GLY B 1 9 ? 9.172 8.625 -4.641 1 49.66 9 GLY B C 1
ATOM 767 O O . GLY B 1 9 ? 9.672 7.637 -4.102 1 49.66 9 GLY B O 1
ATOM 768 N N . TRP B 1 10 ? 9.484 9.797 -4.012 1 61.34 10 TRP B N 1
ATOM 769 C CA . TRP B 1 10 ? 9.594 9.758 -2.559 1 61.34 10 TRP B CA 1
ATOM 770 C C . TRP B 1 10 ? 8.289 9.289 -1.921 1 61.34 10 TRP B C 1
ATOM 772 O O . TRP B 1 10 ? 7.211 9.523 -2.465 1 61.34 10 TRP B O 1
ATOM 782 N N . ASN B 1 11 ? 8.188 8.141 -1.274 1 71.56 11 ASN B N 1
ATOM 783 C CA . ASN B 1 11 ? 7.051 7.582 -0.552 1 71.56 11 ASN B CA 1
ATOM 784 C C . ASN B 1 11 ? 6.41 8.617 0.369 1 71.56 11 ASN B C 1
ATOM 786 O O . ASN B 1 11 ? 5.934 8.281 1.453 1 71.56 11 ASN B O 1
ATOM 790 N N . TRP B 1 12 ? 6.578 10.023 0.047 1 81.62 12 TRP B N 1
ATOM 791 C CA . TRP B 1 12 ? 5.902 11.078 0.793 1 81.62 12 TRP B CA 1
ATOM 792 C C . TRP B 1 12 ? 4.93 11.836 -0.099 1 81.62 12 TRP B C 1
ATOM 794 O O . TRP B 1 12 ? 5.23 12.125 -1.26 1 81.62 12 TRP B O 1
ATOM 804 N N . GLY B 1 13 ? 3.688 11.938 0.411 1 86.75 13 GLY B N 1
ATOM 805 C CA . GLY B 1 13 ? 2.676 12.641 -0.362 1 86.75 13 GLY B CA 1
ATOM 806 C C . GLY B 1 13 ? 1.45 13.008 0.455 1 86.75 13 GLY B C 1
ATOM 807 O O . GLY B 1 13 ? 1.552 13.258 1.657 1 86.75 13 GLY B O 1
ATOM 808 N N . THR B 1 14 ? 0.398 13.211 -0.325 1 88.31 14 THR B N 1
ATOM 809 C CA . THR B 1 14 ? -0.867 13.578 0.302 1 88.31 14 THR B CA 1
ATOM 810 C C . THR B 1 14 ? -1.929 12.516 0.044 1 88.31 14 THR B C 1
ATOM 812 O O . THR B 1 14 ? -1.888 11.828 -0.977 1 88.31 14 THR B O 1
ATOM 815 N N . VAL B 1 15 ? -2.758 12.359 1.108 1 90.25 15 VAL B N 1
ATOM 816 C CA . VAL B 1 15 ? -3.885 11.445 0.949 1 90.25 15 VAL B CA 1
ATOM 817 C C . VAL B 1 15 ? -5.176 12.242 0.769 1 90.25 15 VAL B C 1
ATOM 819 O O . VAL B 1 15 ? -5.438 13.188 1.517 1 90.25 15 VAL B O 1
ATOM 822 N N . LYS B 1 16 ? -5.824 11.898 -0.227 1 89.94 16 LYS B N 1
ATOM 823 C CA . LYS B 1 16 ? -7.113 12.523 -0.511 1 89.94 16 LYS B CA 1
ATOM 824 C C . LYS B 1 16 ? -8.234 11.492 -0.5 1 89.94 16 LYS B C 1
ATOM 826 O O . LYS B 1 16 ? -8.055 10.367 -0.966 1 89.94 16 LYS B O 1
ATOM 831 N N . PHE B 1 17 ? -9.289 11.992 0.068 1 89.69 17 PHE B N 1
ATOM 832 C CA . PHE B 1 17 ? -10.469 11.141 0.073 1 89.69 17 PHE B CA 1
ATOM 833 C C . PHE B 1 17 ? -11.562 11.727 -0.809 1 89.69 17 PHE B C 1
ATOM 835 O O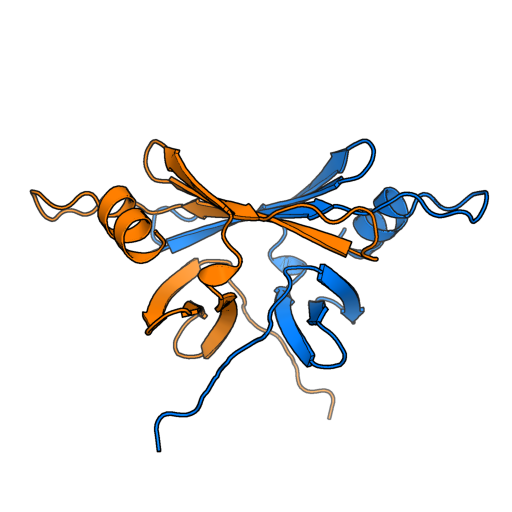 . PHE B 1 17 ? -11.891 12.914 -0.692 1 89.69 17 PHE B O 1
ATOM 842 N N . GLY B 1 18 ? -11.961 10.984 -1.735 1 85.56 18 GLY B N 1
ATOM 843 C CA . GLY B 1 18 ? -13.078 11.352 -2.58 1 85.56 18 GLY B CA 1
ATOM 844 C C . GLY B 1 18 ? -14.125 10.266 -2.703 1 85.56 18 GLY B C 1
ATOM 845 O O . GLY B 1 18 ? -13.914 9.273 -3.406 1 85.56 18 GLY B O 1
ATOM 846 N N . GLY B 1 19 ? -15.312 10.562 -2.025 1 81.38 19 GLY B N 1
ATOM 847 C CA . GLY B 1 19 ? -16.312 9.5 -2.031 1 81.38 19 GLY B CA 1
ATOM 848 C C . GLY B 1 19 ? -15.82 8.227 -1.356 1 81.38 19 GLY B C 1
ATOM 849 O O . GLY B 1 19 ? -15.398 8.258 -0.199 1 81.38 19 GLY B O 1
ATOM 850 N N . GLN B 1 20 ? -15.805 7.109 -2.178 1 82.69 20 GLN B N 1
ATOM 851 C CA . GLN B 1 20 ? -15.383 5.812 -1.656 1 82.69 20 GLN B CA 1
ATOM 852 C C . GLN B 1 20 ? -13.984 5.453 -2.143 1 82.69 20 GLN B C 1
ATOM 854 O O . GLN B 1 20 ? -13.711 4.293 -2.457 1 82.69 20 GLN B O 1
ATOM 859 N N . LEU B 1 21 ? -13.172 6.574 -2.326 1 84.62 21 LEU B N 1
ATOM 860 C CA . LEU B 1 21 ? -11.836 6.305 -2.848 1 84.62 21 LEU B CA 1
ATOM 861 C C . LEU B 1 21 ? -10.773 7.043 -2.035 1 84.62 21 LEU B C 1
ATOM 863 O O . LEU B 1 21 ? -10.938 8.227 -1.72 1 84.62 21 LEU B O 1
ATOM 867 N N . LEU B 1 22 ? -9.773 6.363 -1.601 1 88.94 22 LEU B N 1
ATOM 868 C CA . LEU B 1 22 ? -8.562 6.953 -1.046 1 88.94 22 LEU B CA 1
ATOM 869 C C . LEU B 1 22 ? -7.48 7.086 -2.115 1 88.94 22 LEU B C 1
ATOM 871 O O . LEU B 1 22 ? -7.172 6.121 -2.814 1 88.94 22 LEU B O 1
ATOM 875 N N . SER B 1 23 ? -7.02 8.297 -2.326 1 86.81 23 SER B N 1
ATOM 876 C CA . SER B 1 23 ? -5.945 8.547 -3.283 1 86.81 23 SER B CA 1
ATOM 877 C C . SER B 1 23 ? -4.68 9.031 -2.58 1 86.81 23 SER B C 1
ATOM 879 O O . SER B 1 23 ? -4.738 9.945 -1.753 1 86.81 23 SER B O 1
ATOM 881 N N . PHE B 1 24 ? -3.586 8.336 -2.789 1 86.31 24 PHE B N 1
ATOM 882 C CA . PHE B 1 24 ? -2.283 8.805 -2.342 1 86.31 24 PHE B CA 1
ATOM 883 C C . PHE B 1 24 ? -1.56 9.539 -3.467 1 86.31 24 PHE B C 1
ATOM 885 O O . PHE B 1 24 ? -1.206 8.938 -4.48 1 86.31 24 PHE B O 1
ATOM 892 N N . ASP B 1 25 ? -1.348 10.781 -3.256 1 84.75 25 ASP B N 1
ATOM 893 C CA . ASP B 1 25 ? -0.8 11.641 -4.301 1 84.75 25 ASP B CA 1
ATOM 894 C C . ASP B 1 25 ? 0.631 12.062 -3.975 1 84.75 25 ASP B C 1
ATOM 896 O O . ASP B 1 25 ? 0.934 12.422 -2.834 1 84.75 25 ASP B O 1
ATOM 900 N N . ILE B 1 26 ? 1.48 11.938 -4.875 1 78.12 26 ILE B N 1
ATOM 901 C CA . ILE B 1 26 ? 2.807 12.547 -4.809 1 78.12 26 ILE B CA 1
ATOM 902 C C . ILE B 1 26 ? 2.883 13.727 -5.77 1 78.12 26 ILE B C 1
ATOM 904 O O . ILE B 1 26 ? 2.863 13.547 -6.992 1 78.12 26 ILE B O 1
ATOM 908 N N . GLY B 1 27 ? 2.967 14.898 -5.098 1 78.5 27 GLY B N 1
ATOM 909 C CA . GLY B 1 27 ? 2.748 16.094 -5.887 1 78.5 27 GLY B CA 1
ATOM 910 C C . GLY B 1 27 ? 1.313 16.25 -6.359 1 78.5 27 GLY B C 1
ATOM 911 O O . GLY B 1 27 ? 0.388 16.297 -5.547 1 78.5 27 GLY B O 1
ATOM 912 N N . ASP B 1 28 ? 1.039 16.312 -7.625 1 76.44 28 ASP B N 1
ATOM 913 C CA . ASP B 1 28 ? -0.308 16.453 -8.172 1 76.44 28 ASP B CA 1
ATOM 914 C C . ASP B 1 28 ? -0.728 15.195 -8.922 1 76.44 28 ASP B C 1
ATOM 916 O O . ASP B 1 28 ? -1.701 15.211 -9.68 1 76.44 28 ASP B O 1
ATOM 920 N N . GLN B 1 29 ? 0.078 14.141 -8.672 1 74.25 29 GLN B N 1
ATOM 921 C CA . GLN B 1 29 ? -0.219 12.922 -9.422 1 74.25 29 GLN B CA 1
ATOM 922 C C . GLN B 1 29 ? -0.565 11.773 -8.484 1 74.25 29 GLN B C 1
ATOM 924 O O . GLN B 1 29 ? 0.172 11.492 -7.539 1 74.25 29 GLN B O 1
ATOM 929 N N . PRO B 1 30 ? -1.722 11.203 -8.68 1 74.81 30 PRO B N 1
ATOM 930 C CA . PRO B 1 30 ? -2.066 10.016 -7.902 1 74.81 30 PRO B CA 1
ATOM 931 C C . PRO B 1 30 ? -1.137 8.836 -8.188 1 74.81 30 PRO B C 1
ATOM 933 O O . PRO B 1 30 ? -0.913 8.484 -9.344 1 74.81 30 PRO B O 1
ATOM 936 N N . VAL B 1 31 ? -0.509 8.344 -7.086 1 73.38 31 VAL B N 1
ATOM 937 C CA . VAL B 1 31 ? 0.397 7.207 -7.223 1 73.38 31 VAL B CA 1
ATOM 938 C C . VAL B 1 31 ? -0.376 5.902 -7.031 1 73.38 31 VAL B C 1
ATOM 940 O O . VAL B 1 31 ? -0.101 4.906 -7.703 1 73.38 31 VAL B O 1
ATOM 943 N N . PHE B 1 32 ? -1.396 5.898 -6.109 1 76.44 32 PHE B N 1
ATOM 944 C CA . PHE B 1 32 ? -2.285 4.746 -6.023 1 76.44 32 PHE B CA 1
ATOM 945 C C . PHE B 1 32 ? -3.629 5.145 -5.426 1 76.44 32 PHE B C 1
ATOM 947 O O . PHE B 1 32 ? -3.727 6.148 -4.719 1 76.44 32 PHE B O 1
ATOM 954 N N . GLU B 1 33 ? -4.625 4.398 -5.77 1 81.31 33 GLU B N 1
ATOM 955 C CA . GLU B 1 33 ? -6.004 4.574 -5.32 1 81.31 33 GLU B CA 1
ATOM 956 C C . GLU B 1 33 ? -6.57 3.281 -4.742 1 81.31 33 GLU B C 1
ATOM 958 O O . GLU B 1 33 ? -6.316 2.197 -5.277 1 81.31 33 GLU B O 1
ATOM 963 N N . ILE B 1 34 ? -7.25 3.479 -3.623 1 82.44 34 ILE B N 1
ATOM 964 C CA . ILE B 1 34 ? -7.824 2.338 -2.922 1 82.44 34 ILE B CA 1
ATOM 965 C C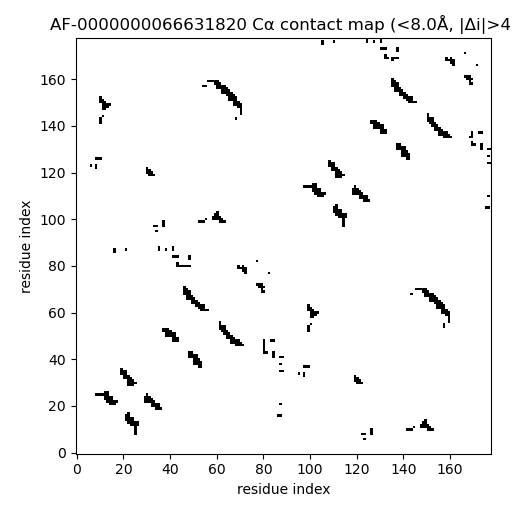 . ILE B 1 34 ? -9.312 2.584 -2.666 1 82.44 34 ILE B C 1
ATOM 967 O O . ILE B 1 34 ? -9.68 3.52 -1.952 1 82.44 34 ILE B O 1
ATOM 971 N N . PRO B 1 35 ? -10.086 1.749 -3.223 1 83.19 35 PRO B N 1
ATOM 972 C CA . PRO B 1 35 ? -11.492 1.841 -2.822 1 83.19 35 PRO B CA 1
ATOM 973 C C . PRO B 1 35 ? -11.703 1.566 -1.334 1 83.19 35 PRO B C 1
ATOM 975 O O . PRO B 1 35 ? -11.258 0.532 -0.827 1 83.19 35 PRO B O 1
ATOM 978 N N . LEU B 1 36 ? -12.414 2.42 -0.674 1 87.56 36 LEU B N 1
ATOM 979 C CA . LEU B 1 36 ? -12.609 2.299 0.766 1 87.56 36 LEU B CA 1
ATOM 980 C C . LEU B 1 36 ? -13.523 1.121 1.094 1 87.56 36 LEU B C 1
ATOM 982 O O . LEU B 1 36 ? -13.477 0.584 2.203 1 87.56 36 LEU B O 1
ATOM 986 N N . SER B 1 37 ? -14.242 0.703 0.093 1 86.5 37 SER B N 1
ATOM 987 C CA . SER B 1 37 ? -15.117 -0.445 0.282 1 86.5 37 SER B CA 1
ATOM 988 C C . SER B 1 37 ? -14.32 -1.729 0.479 1 86.5 37 SER B C 1
ATOM 990 O O . SER B 1 37 ? -14.844 -2.723 0.982 1 86.5 37 SER B O 1
ATOM 992 N N . ASN B 1 38 ? -13.094 -1.703 0.047 1 84.12 38 ASN B N 1
ATOM 993 C CA . ASN B 1 38 ? -12.242 -2.881 0.172 1 84.12 38 ASN B CA 1
ATOM 994 C C . ASN B 1 38 ? -11.57 -2.943 1.54 1 84.12 38 ASN B C 1
ATOM 996 O O . ASN B 1 38 ? -10.953 -3.949 1.886 1 84.12 38 ASN B O 1
ATOM 1000 N N . VAL B 1 39 ? -11.68 -1.863 2.266 1 89.12 39 VAL B N 1
ATOM 1001 C CA . VAL B 1 39 ? -11.031 -1.818 3.572 1 89.12 39 VAL B CA 1
ATOM 1002 C C . VAL B 1 39 ? -11.891 -2.557 4.602 1 89.12 39 VAL B C 1
ATOM 1004 O O . VAL B 1 39 ? -13.023 -2.16 4.875 1 89.12 39 VAL B O 1
ATOM 1007 N N . SER B 1 40 ? -11.398 -3.631 5.109 1 89.94 40 SER B N 1
ATOM 1008 C CA . SER B 1 40 ? -12.109 -4.41 6.113 1 89.94 40 SER B CA 1
ATOM 1009 C C . SER B 1 40 ? -12.008 -3.762 7.488 1 89.94 40 SER B C 1
ATOM 1011 O O . SER B 1 40 ? -12.977 -3.771 8.258 1 89.94 40 SER B O 1
ATOM 1013 N N . GLN B 1 41 ? -10.797 -3.357 7.77 1 92.62 41 GLN B N 1
ATOM 1014 C CA . GLN B 1 41 ? -10.531 -2.752 9.07 1 92.62 41 GLN B CA 1
ATOM 1015 C C . GLN B 1 41 ? -9.508 -1.626 8.945 1 92.62 41 GLN B C 1
ATOM 1017 O O . GLN B 1 41 ? -8.57 -1.714 8.148 1 92.62 41 GLN B O 1
ATOM 1022 N N . CYS B 1 42 ? -9.734 -0.6 9.82 1 94.62 42 CYS B N 1
ATOM 1023 C CA . CYS B 1 42 ? -8.789 0.503 9.922 1 94.62 42 CYS B CA 1
ATOM 1024 C C . CYS B 1 42 ? -8.32 0.688 11.367 1 94.62 42 CYS B C 1
ATOM 1026 O O . CYS B 1 42 ? -9.125 1.003 12.242 1 94.62 42 CYS B O 1
ATOM 1028 N N . THR B 1 43 ? -7.035 0.532 11.594 1 96.25 43 THR B N 1
ATOM 1029 C CA . THR B 1 43 ? -6.48 0.703 12.93 1 96.25 43 THR B CA 1
ATOM 1030 C C . THR B 1 43 ? -5.523 1.892 12.969 1 96.25 43 THR B C 1
ATOM 1032 O O . THR B 1 43 ? -4.902 2.23 11.961 1 96.25 43 THR B O 1
ATOM 1035 N N . THR B 1 44 ? -5.488 2.527 14.18 1 96.31 44 THR B N 1
ATOM 1036 C CA . THR B 1 44 ? -4.633 3.703 14.305 1 96.31 44 THR B CA 1
ATOM 1037 C C . THR B 1 44 ? -3.643 3.529 15.445 1 96.31 44 THR B C 1
ATOM 1039 O O . THR B 1 44 ? -3.895 2.768 16.391 1 96.31 44 THR B O 1
ATOM 1042 N N . GLY B 1 45 ? -2.373 3.949 15.305 1 93.69 45 GLY B N 1
ATOM 1043 C CA . GLY B 1 45 ? -1.344 4.082 16.328 1 93.69 45 GLY B CA 1
ATOM 1044 C C . GLY B 1 45 ? -0.906 5.516 16.547 1 93.69 45 GLY B C 1
ATOM 1045 O O . GLY B 1 45 ? -1.562 6.449 16.078 1 93.69 45 GLY B O 1
ATOM 1046 N N . LYS B 1 46 ? 0.354 5.59 17.359 1 90.69 46 LYS B N 1
ATOM 1047 C CA . LYS B 1 46 ? 0.917 6.926 17.531 1 90.69 46 LYS B CA 1
ATOM 1048 C C . LYS B 1 46 ? 1.365 7.512 16.188 1 90.69 46 LYS B C 1
ATOM 1050 O O . LYS B 1 46 ? 2.375 7.086 15.633 1 90.69 46 LYS B O 1
ATOM 1055 N N . ASN B 1 47 ? 0.748 8.164 15.43 1 94.12 47 ASN B N 1
ATOM 1056 C CA . ASN B 1 47 ? 1.008 8.898 14.195 1 94.12 47 ASN B CA 1
ATOM 1057 C C . ASN B 1 47 ? 0.943 7.98 12.977 1 94.12 47 ASN B C 1
ATOM 1059 O O . ASN B 1 47 ? 1.674 8.18 12.008 1 94.12 47 ASN B O 1
ATOM 1063 N N . GLU B 1 48 ? 0.167 6.824 13.078 1 95.44 48 GLU B N 1
ATOM 1064 C CA . GLU B 1 48 ? 0.084 5.906 11.945 1 95.44 48 GLU B CA 1
ATOM 1065 C C . GLU B 1 48 ? -1.35 5.43 11.727 1 95.44 48 GLU B C 1
ATOM 1067 O O . GLU B 1 48 ? -2.146 5.387 12.664 1 95.44 48 GLU B O 1
ATOM 1072 N N . VAL B 1 49 ? -1.641 5.137 10.555 1 95.88 49 VAL B N 1
ATOM 1073 C CA . VAL B 1 49 ? -2.912 4.547 10.148 1 95.88 49 VAL B CA 1
ATOM 1074 C C . VAL B 1 49 ? -2.656 3.256 9.375 1 95.88 49 VAL B C 1
ATOM 1076 O O . VAL B 1 49 ? -1.847 3.23 8.445 1 95.88 49 VAL B O 1
ATOM 1079 N N . THR B 1 50 ? -3.297 2.164 9.789 1 95.38 50 THR B N 1
ATOM 1080 C CA . THR B 1 50 ? -3.158 0.877 9.117 1 95.38 50 THR B CA 1
ATOM 1081 C C . THR B 1 50 ? -4.48 0.452 8.484 1 95.38 50 THR B C 1
ATOM 1083 O O . THR B 1 50 ? -5.488 0.299 9.18 1 95.38 50 THR B O 1
ATOM 1086 N N . LEU B 1 51 ? -4.441 0.323 7.176 1 94.31 51 LEU B N 1
ATOM 1087 C CA . LEU B 1 51 ? -5.586 -0.208 6.441 1 94.31 51 LEU B CA 1
ATOM 1088 C C . LEU B 1 51 ? -5.438 -1.71 6.219 1 94.31 51 LEU B C 1
ATOM 1090 O O . LEU B 1 51 ? -4.406 -2.168 5.719 1 94.31 51 LEU B O 1
ATOM 1094 N N . GLU B 1 52 ? -6.406 -2.408 6.602 1 93.31 52 GLU B N 1
ATOM 1095 C CA . GLU B 1 52 ? -6.383 -3.859 6.449 1 93.31 52 GLU B CA 1
ATOM 1096 C C . GLU B 1 52 ? -7.453 -4.328 5.469 1 93.31 52 GLU B C 1
ATOM 1098 O O . GLU B 1 52 ? -8.586 -3.85 5.504 1 93.31 52 GLU B O 1
ATOM 1103 N N . PHE B 1 53 ? -7.031 -5.223 4.547 1 89.25 53 PHE B N 1
ATOM 1104 C CA . PHE B 1 53 ? -7.918 -5.789 3.539 1 89.25 53 PHE B CA 1
ATOM 1105 C C . PHE B 1 53 ? -8.078 -7.289 3.744 1 89.25 53 PHE B C 1
ATOM 1107 O O . PHE B 1 53 ? -7.203 -7.945 4.312 1 89.25 53 PHE B O 1
ATOM 1114 N N . HIS B 1 54 ? -9.109 -7.766 3.293 1 83.44 54 HIS B N 1
ATOM 1115 C CA . HIS B 1 54 ? -9.32 -9.203 3.404 1 83.44 54 HIS B CA 1
ATOM 1116 C C . HIS B 1 54 ? -8.391 -9.977 2.469 1 83.44 54 HIS B C 1
ATOM 1118 O O . HIS B 1 54 ? -8.219 -9.594 1.309 1 83.44 54 HIS B O 1
ATOM 1124 N N . GLN B 1 55 ? -7.789 -10.867 3.123 1 84.31 55 GLN B N 1
ATOM 1125 C CA . GLN B 1 55 ? -6.969 -11.766 2.318 1 84.31 55 GLN B CA 1
ATOM 1126 C C . GLN B 1 55 ? -7.836 -12.727 1.511 1 84.31 55 GLN B C 1
ATOM 1128 O O . GLN B 1 55 ? -8.883 -13.172 1.983 1 84.31 55 GLN B O 1
ATOM 1133 N N . ASN B 1 56 ? -7.438 -12.953 0.289 1 80.62 56 ASN B N 1
ATOM 1134 C CA . ASN B 1 56 ? -8.102 -13.945 -0.547 1 80.62 56 ASN B CA 1
ATOM 1135 C C . ASN B 1 56 ? -7.145 -15.062 -0.954 1 80.62 56 ASN B C 1
ATOM 1137 O O . ASN B 1 56 ? -6.223 -14.844 -1.741 1 80.62 56 ASN B O 1
ATOM 1141 N N . ASP B 1 57 ? -7.387 -16.266 -0.47 1 80.19 57 ASP B N 1
ATOM 1142 C CA . ASP B 1 57 ? -6.492 -17.391 -0.715 1 80.19 57 ASP B CA 1
ATOM 1143 C C . ASP B 1 57 ? -6.578 -17.859 -2.168 1 80.19 57 ASP B C 1
ATOM 1145 O O . ASP B 1 57 ? -5.699 -18.578 -2.646 1 80.19 57 ASP B O 1
ATOM 1149 N N . ASP B 1 58 ? -7.578 -17.375 -2.854 1 81.88 58 ASP B N 1
ATOM 1150 C CA . ASP B 1 58 ? -7.766 -17.797 -4.238 1 81.88 58 ASP B CA 1
ATOM 1151 C C . ASP B 1 58 ? -7.121 -16.797 -5.207 1 81.88 58 ASP B C 1
ATOM 1153 O O . ASP B 1 58 ? -7.059 -17.062 -6.41 1 81.88 58 ASP B O 1
ATOM 1157 N N . ALA B 1 59 ? -6.641 -15.758 -4.664 1 81.62 59 ALA B N 1
ATOM 1158 C CA . ALA B 1 59 ? -6.039 -14.711 -5.492 1 81.62 59 ALA B CA 1
ATOM 1159 C C . ALA B 1 59 ? -4.566 -15 -5.75 1 81.62 59 ALA B C 1
ATOM 1161 O O . ALA B 1 59 ? -3.906 -15.672 -4.957 1 81.62 59 ALA B O 1
ATOM 1162 N N . GLU B 1 60 ? -4.043 -14.57 -6.879 1 86.81 60 GLU B N 1
ATOM 1163 C CA . GLU B 1 60 ? -2.607 -14.648 -7.133 1 86.81 60 GLU B CA 1
ATOM 1164 C C . GLU B 1 60 ? -1.816 -13.836 -6.113 1 86.81 60 GLU B C 1
ATOM 1166 O O . GLU B 1 60 ? -0.83 -14.32 -5.555 1 86.81 60 GLU B O 1
ATOM 1171 N N . VAL B 1 61 ? -2.223 -12.648 -5.875 1 89.5 61 VAL B N 1
ATOM 1172 C CA . VAL B 1 61 ? -1.674 -11.758 -4.859 1 89.5 61 VAL B CA 1
ATOM 1173 C C . VAL B 1 61 ? -2.797 -10.93 -4.238 1 89.5 61 VAL B C 1
ATOM 1175 O O . VAL B 1 61 ? -3.664 -10.422 -4.949 1 89.5 61 VAL B O 1
ATOM 1178 N N . SER B 1 62 ? -2.85 -10.891 -2.938 1 89.5 62 SER B N 1
ATOM 1179 C CA . SER B 1 62 ? -3.826 -10.07 -2.232 1 89.5 62 SER B CA 1
ATOM 1180 C C . SER B 1 62 ? -3.145 -8.953 -1.449 1 89.5 62 SER B C 1
ATOM 1182 O O . SER B 1 62 ? -2.166 -9.195 -0.738 1 89.5 62 SER B O 1
ATOM 1184 N N . LEU B 1 63 ? -3.631 -7.809 -1.673 1 89.06 63 LEU B N 1
ATOM 1185 C CA . LEU B 1 63 ? -3.209 -6.738 -0.773 1 89.06 63 LEU B CA 1
ATOM 1186 C C . LEU B 1 63 ? -3.752 -6.969 0.633 1 89.06 63 LEU B C 1
ATOM 1188 O O . LEU B 1 63 ? -4.961 -7.105 0.822 1 89.06 63 LEU B O 1
ATOM 1192 N N . MET B 1 64 ? -2.9 -7.023 1.594 1 90.81 64 MET B N 1
ATOM 1193 C CA . MET B 1 64 ? -3.332 -7.332 2.955 1 90.81 64 MET B CA 1
ATOM 1194 C C . MET B 1 64 ? -3.363 -6.07 3.812 1 90.81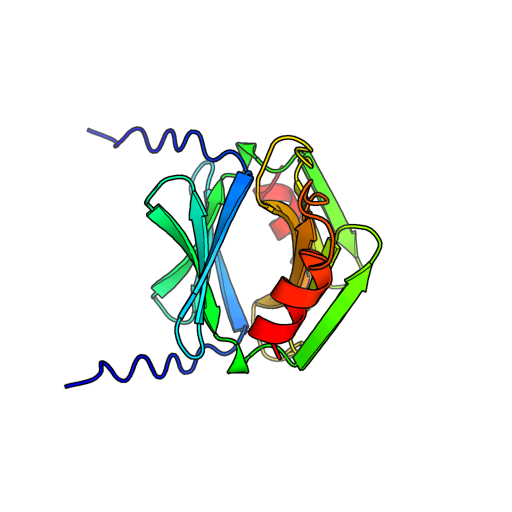 64 MET B C 1
ATOM 1196 O O . MET B 1 64 ? -4.23 -5.926 4.676 1 90.81 64 MET B O 1
ATOM 1200 N N . GLU B 1 65 ? -2.361 -5.281 3.676 1 93.94 65 GLU B N 1
ATOM 1201 C CA . GLU B 1 65 ? -2.248 -4.148 4.59 1 93.94 65 GLU B CA 1
ATOM 1202 C C . GLU B 1 65 ? -1.493 -2.992 3.943 1 93.94 65 GLU B C 1
ATOM 1204 O O . GLU B 1 65 ? -0.564 -3.209 3.162 1 93.94 65 GLU B O 1
ATOM 1209 N N . VAL B 1 66 ? -1.871 -1.773 4.25 1 92.38 66 VAL B N 1
ATOM 1210 C CA . VAL B 1 66 ? -1.148 -0.543 3.945 1 92.38 66 VAL B CA 1
ATOM 1211 C C . VAL B 1 66 ? -1.03 0.312 5.203 1 92.38 66 VAL B C 1
ATOM 1213 O O . VAL B 1 66 ? -2.021 0.538 5.902 1 92.38 66 VAL B O 1
ATOM 1216 N N . ARG B 1 67 ? 0.154 0.759 5.484 1 93.81 67 ARG B N 1
ATOM 1217 C CA . ARG B 1 67 ? 0.368 1.587 6.668 1 93.81 67 ARG B CA 1
ATOM 1218 C C . ARG B 1 67 ? 0.932 2.951 6.289 1 93.81 67 ARG B C 1
ATOM 1220 O O . ARG B 1 67 ? 1.875 3.041 5.5 1 93.81 67 ARG B O 1
ATOM 1227 N N . PHE B 1 68 ? 0.343 3.959 6.871 1 94.31 68 PHE B N 1
ATOM 1228 C CA . PHE B 1 68 ? 0.78 5.332 6.652 1 94.31 68 PHE B CA 1
ATOM 1229 C C . PHE B 1 68 ? 1.285 5.953 7.949 1 94.31 68 PHE B C 1
ATOM 1231 O O . PHE B 1 68 ? 0.71 5.727 9.016 1 94.31 68 PHE B O 1
ATOM 1238 N N . TYR B 1 69 ? 2.301 6.719 7.723 1 93.62 69 TYR B N 1
ATOM 1239 C CA . TYR B 1 69 ? 2.717 7.617 8.797 1 93.62 69 TYR B CA 1
ATOM 1240 C C . TYR B 1 69 ? 2.131 9.008 8.602 1 93.62 69 TYR B C 1
ATOM 1242 O O . TYR B 1 69 ? 2.277 9.609 7.535 1 93.62 69 TYR B O 1
ATOM 1250 N N . VAL B 1 70 ? 1.434 9.406 9.648 1 93.81 70 VAL B N 1
ATOM 1251 C CA . VAL B 1 70 ? 0.824 10.727 9.656 1 93.81 70 VAL B CA 1
ATOM 1252 C C . VAL B 1 70 ? 1.398 11.562 10.805 1 93.81 70 VAL B C 1
ATOM 1254 O O . VAL B 1 70 ? 1.072 11.328 11.969 1 93.81 70 VAL B O 1
ATOM 1257 N N . PRO B 1 71 ? 2.188 12.461 10.453 1 91.62 71 PRO B N 1
ATOM 1258 C CA . PRO B 1 71 ? 2.803 13.273 11.508 1 91.62 71 PRO B CA 1
ATOM 1259 C C . PRO B 1 71 ? 1.783 14.117 12.273 1 91.62 71 PRO B C 1
ATOM 1261 O O . PRO B 1 71 ? 0.731 14.461 11.727 1 91.62 71 PRO B O 1
ATOM 1264 N N . PRO B 1 72 ? 2.088 14.359 13.492 1 89.12 72 PRO B N 1
ATOM 1265 C CA . PRO B 1 72 ? 1.194 15.219 14.266 1 89.12 72 PRO B CA 1
ATOM 1266 C C . PRO B 1 72 ? 1.126 16.641 13.727 1 89.12 72 PRO B C 1
ATOM 1268 O O . PRO B 1 72 ? 2.07 17.109 13.086 1 89.12 72 PRO B O 1
ATOM 1271 N N . THR B 1 73 ? -0.114 17.203 13.773 1 85.06 73 THR B N 1
ATOM 1272 C CA . THR B 1 73 ? -0.266 18.578 13.312 1 85.06 73 THR B CA 1
ATOM 1273 C C . THR B 1 73 ? -0.046 19.562 14.461 1 85.06 73 THR B C 1
ATOM 1275 O O . THR B 1 73 ? -0.1 19.172 15.633 1 85.06 73 THR B O 1
ATOM 1278 N N . GLN B 1 74 ? 0.411 20.781 14.031 1 79.56 74 GLN B N 1
ATOM 1279 C CA . GLN B 1 74 ? 0.574 21.828 15.016 1 79.56 74 GLN B CA 1
ATOM 1280 C C . GLN B 1 74 ? -0.779 22.344 15.508 1 79.56 74 GLN B C 1
ATOM 1282 O O . GLN B 1 74 ? -0.864 22.984 16.547 1 79.56 74 GLN B O 1
ATOM 1287 N N . GLU B 1 75 ? -1.785 22.141 14.711 1 72.62 75 GLU B N 1
ATOM 1288 C CA . GLU B 1 75 ? -3.113 22.641 15.039 1 72.62 75 GLU B CA 1
ATOM 1289 C C . GLU B 1 75 ? -3.701 21.922 16.25 1 72.62 75 GLU B C 1
ATOM 1291 O O . GLU B 1 75 ? -3.578 20.688 16.359 1 72.62 75 GLU B O 1
ATOM 1296 N N . ASP B 1 76 ? -4.023 22.656 17.266 1 74.25 76 ASP B N 1
ATOM 1297 C CA . ASP B 1 76 ? -4.625 22.188 18.516 1 74.25 76 ASP B CA 1
ATOM 1298 C C . ASP B 1 76 ? -6.016 21.609 18.266 1 74.25 76 ASP B C 1
ATOM 1300 O O . ASP B 1 76 ? -6.852 22.234 17.609 1 74.25 76 ASP B O 1
ATOM 1304 N N . GLY B 1 77 ? -6.32 20.219 18.375 1 81.62 77 GLY B N 1
ATOM 1305 C CA . GLY B 1 77 ? -7.676 19.688 18.453 1 81.62 77 GLY B CA 1
ATOM 1306 C C . GLY B 1 77 ? -7.895 18.484 17.578 1 81.62 77 GLY B C 1
ATOM 1307 O O . GLY B 1 77 ? -8.57 17.531 17.984 1 81.62 77 GLY B O 1
ATOM 1308 N N . VAL B 1 78 ? -7.473 18.766 16.266 1 84.19 78 VAL B N 1
ATOM 1309 C CA . VAL B 1 78 ? -7.812 17.609 15.445 1 84.19 78 VAL B CA 1
ATOM 1310 C C . VAL B 1 78 ? -6.602 16.688 15.312 1 84.19 78 VAL B C 1
ATOM 1312 O O . VAL B 1 78 ? -5.512 17.125 14.953 1 84.19 78 VAL B O 1
ATOM 1315 N N . ASP B 1 79 ? -6.648 15.484 15.812 1 92.94 79 ASP B N 1
ATOM 1316 C CA . ASP B 1 79 ? -5.641 14.453 15.602 1 92.94 79 ASP B CA 1
ATOM 1317 C C . ASP B 1 79 ? -5.652 13.969 14.156 1 92.94 79 ASP B C 1
ATOM 1319 O O . ASP B 1 79 ? -6.625 13.359 13.703 1 92.94 79 ASP B O 1
ATOM 1323 N N . PRO B 1 80 ? -4.648 14.352 13.43 1 93.19 80 PRO B N 1
ATOM 1324 C CA 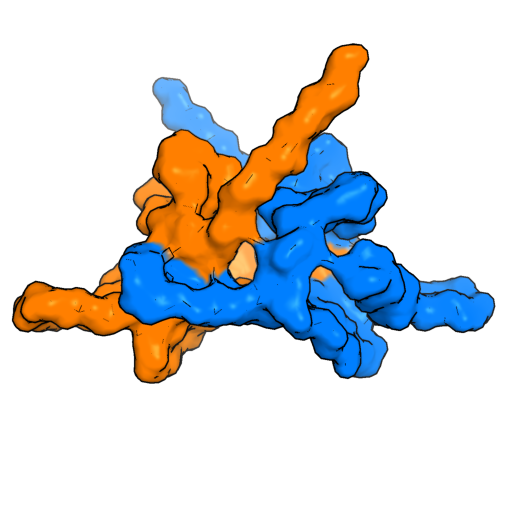. PRO B 1 80 ? -4.637 13.992 12.016 1 93.19 80 PRO B CA 1
ATOM 1325 C C . PRO B 1 80 ? -4.859 12.5 11.781 1 93.19 80 PRO B C 1
ATOM 1327 O O . PRO B 1 80 ? -5.469 12.109 10.781 1 93.19 80 PRO B O 1
ATOM 1330 N N . VAL B 1 81 ? -4.395 11.617 12.656 1 94.69 81 VAL B N 1
ATOM 1331 C CA . VAL B 1 81 ? -4.566 10.172 12.555 1 94.69 81 VAL B CA 1
ATOM 1332 C C . VAL B 1 81 ? -6.047 9.812 12.672 1 94.69 81 VAL B C 1
ATOM 1334 O O . VAL B 1 81 ? -6.566 9.023 11.875 1 94.69 81 VAL B O 1
ATOM 1337 N N . GLU B 1 82 ? -6.707 10.445 13.602 1 93.44 82 GLU B N 1
ATOM 1338 C CA . GLU B 1 82 ? -8.133 10.195 13.797 1 93.44 82 GLU B CA 1
ATOM 1339 C C . GLU B 1 82 ? -8.945 10.727 12.617 1 93.44 82 GLU B C 1
ATOM 1341 O O . GLU B 1 82 ? -9.898 10.078 12.172 1 93.44 82 GLU B O 1
ATOM 1346 N N . ALA B 1 83 ? -8.609 11.938 12.156 1 92.5 83 ALA B N 1
ATOM 1347 C CA . ALA B 1 83 ? -9.289 12.508 11 1 92.5 83 ALA B CA 1
ATOM 1348 C C . ALA B 1 83 ? -9.148 11.609 9.781 1 92.5 83 ALA B C 1
ATOM 1350 O O . ALA B 1 83 ? -10.102 11.414 9.023 1 92.5 83 ALA B O 1
ATOM 1351 N N . PHE B 1 84 ? -7.961 11.102 9.594 1 93.44 84 PHE B N 1
ATOM 1352 C CA . PHE B 1 84 ? -7.699 10.156 8.508 1 93.44 84 PHE B CA 1
ATOM 1353 C C . PHE B 1 84 ? -8.586 8.93 8.633 1 93.44 84 PHE B C 1
ATOM 1355 O O . PHE B 1 84 ? -9.266 8.547 7.672 1 93.44 84 PHE B O 1
ATOM 1362 N N . ALA B 1 85 ? -8.594 8.32 9.836 1 94.12 85 ALA B N 1
ATOM 1363 C CA . ALA B 1 85 ? -9.336 7.086 10.07 1 94.12 85 ALA B CA 1
ATOM 1364 C C . ALA B 1 85 ? -10.836 7.305 9.883 1 94.12 85 ALA B C 1
ATOM 1366 O O . ALA B 1 85 ? -11.547 6.418 9.398 1 94.12 85 ALA B O 1
ATOM 1367 N N . GLN B 1 86 ? -11.305 8.516 10.227 1 92.38 86 GLN B N 1
ATOM 1368 C CA . GLN B 1 86 ? -12.727 8.828 10.102 1 92.38 86 GLN B CA 1
ATOM 1369 C C . GLN B 1 86 ? -13.148 8.867 8.633 1 92.38 86 GLN B C 1
ATOM 1371 O O . GLN B 1 86 ? -14.289 8.523 8.305 1 92.38 86 GLN B O 1
ATOM 1376 N N . ASN B 1 87 ? -12.172 9.297 7.812 1 92.25 87 ASN B N 1
ATOM 1377 C CA . ASN B 1 87 ? -12.469 9.359 6.387 1 92.25 87 ASN B CA 1
ATOM 1378 C C . ASN B 1 87 ? -12.469 7.969 5.75 1 92.25 87 ASN B C 1
ATOM 1380 O O . ASN B 1 87 ? -13.016 7.777 4.664 1 92.25 87 ASN B O 1
ATOM 1384 N N . VAL B 1 88 ? -11.719 7.047 6.281 1 90.94 88 VAL B N 1
ATOM 1385 C CA . VAL B 1 88 ? -11.656 5.688 5.754 1 90.94 88 VAL B CA 1
ATOM 1386 C C . VAL B 1 88 ? -12.922 4.926 6.129 1 90.94 88 VAL B C 1
ATOM 1388 O O . VAL B 1 88 ? -13.492 4.203 5.305 1 90.94 88 VAL B O 1
ATOM 1391 N N . LEU B 1 89 ? -13.312 4.855 7.387 1 80.38 89 LEU B N 1
ATOM 1392 C CA . LEU B 1 89 ? -14.469 4.117 7.879 1 80.38 89 LEU B CA 1
ATOM 1393 C C . LEU B 1 89 ? -15.695 5.023 7.957 1 80.38 89 LEU B C 1
ATOM 1395 O O . LEU B 1 89 ? -15.586 6.199 8.305 1 80.38 89 LEU B O 1
#

Radius of gyration: 16.37 Å; Cα contacts (8 Å, |Δi|>4): 382; chains: 2; bounding box: 39×50×45 Å

GO terms:
  GO:0005654 nucleoplasm (C, IDA)
  GO:0005730 nucleolus (C, IDA)

Organism: Homo sapiens (NCBI:txid9606)

Foldseek 3Di:
DPPCCVVPDDVDADWDFDDQKIFGDDPNHTPDIDGLVQFPDWDFDPFKIKTAGDDDPPDPDDDGIDMDGHDADPDPDDGPRVVVSVRSD/DPPCVVVPCDVDADWDFDDQKIFGDDPNHTPDIDGLVQFPDWDFDDQKIKTAGDDDPPDPDDDGIDMDGHDADPDPDDGPRVVVRVRSD

pLDDT: mean 81.84, std 16.66, range [23.05, 96.38]

Nearest PDB structures (foldseek):
  9eh2-assembly1_y  TM=9.168E-01  e=2.787E-13  Homo sapiens
  6upl-assembly1_H  TM=7.075E-01  e=1.853E-10  Homo sapiens
  4khb-assembly2_D  TM=8.969E-01  e=1.829E-05  Thermochaetoides thermophila DSM 1495
  4khb-assembly3_F  TM=8.726E-01  e=4.973E-05  Thermochaetoides thermophila DSM 1495
  6ibe-assembly1_A  TM=6.627E-01  e=4.812E-02  Homo sapiens

Sequence (178 aa):
MEKDLCVKGWNWGTVKFGGQLLSFDIGDQPVFEIPLSNVSQCTTGKNEVTLEFHQNDDAEVSLMEVRFYVPPTQEDGVDPVEAFAQNVLMEKDLCVKGWNWGTVKFGGQLLSFDIGDQPVFEIPLSNVSQCTTGKNEVTLEFHQNDDAEVSLMEVRFYVPPTQEDGVDPVEAFAQNVL

Secondary structure (DSSP, 8-state):
----------SEEEEEEETTEEEEEETTEEEEEEEGGGEEEEEEETTEEEEEE---TTSSEEEEEEEEE-PPPSSSS--HHHHHHHHH-/----------SEEEEEEETTEEEEEETTEEEEEEEGGGEEEEEEETTEEEEEE---TTSSEEEEEEEEE-PPPSSSS--HHHHHHHHH-

Solvent-accessible surface area (backbone atoms only — not comparable to full-atom values): 9945 Å² total; per-residue (Å²): 134,79,76,75,73,67,66,82,55,62,53,43,28,46,77,41,78,54,91,61,30,40,32,39,18,47,86,91,39,74,46,32,58,42,50,35,84,41,49,72,42,79,47,76,56,102,42,25,40,36,40,28,30,60,74,46,84,85,29,69,26,9,44,32,36,41,31,34,34,31,46,82,60,89,60,88,85,64,53,51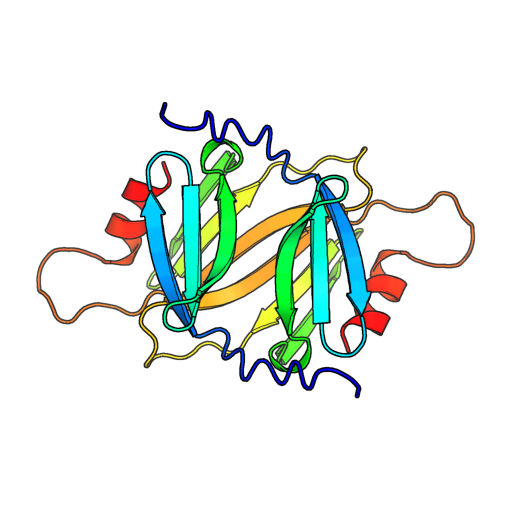,46,57,56,52,50,54,70,59,99,133,78,76,75,75,69,65,83,54,62,53,43,29,44,77,42,78,55,91,61,30,39,32,38,19,46,85,93,39,75,46,31,60,42,51,36,83,43,50,71,44,78,48,75,57,96,39,21,40,35,39,30,30,63,73,46,84,86,30,71,26,8,44,31,35,42,31,34,34,27,48,81,59,88,60,87,85,64,53,52,43,57,56,51,50,55,68,58,99

InterPro domains:
  IPR024954 SSRP1, dimerization domain [PF03531] (9-73)
  IPR038167 SSRP1 domain superfamily [G3DSA:2.30.29.220] (1-78)
  IPR050454 RTT106/SSRP1 Histone Chaperone/FACT Complex [PTHR45849] (1-89)